Protein AF-A0A7K3UN36-F1 (afdb_monomer_lite)

pLDDT: mean 84.61, std 12.99, range [43.84, 97.06]

Radius of gyration: 21.01 Å; chains: 1; bounding box: 71×19×50 Å

Secondary structure (DSSP, 8-state):
----HHHHS-SSTT-SS--HHHHHHHHHHHHHHHHHHHHHHHHT--HHHHHHHHHHHHHHHHHHHGGG---HHHHHHHHHHHHHHHHHHHHHHHHHHHHHHHHHHHHHHHHHHTS--

Foldseek 3Di:
DDDDVVNVVAPDPPDPDHDPCRVVVVVVVCLVVCLVVLLVVLLPDDPVVLVVVLVVQLVVQLVVCVVVPDDPVVNVVSSVVSNVSSVVSNVVSVVVNVVVVVVVVVVVVVVVVPPPD

Organism: NCBI:txid396

Sequence (117 aa):
MLIMDRDCKRGGERFAIPTQGEVQGKLTVLEVVAITCLREVLASKNAFAVAALKKKVLRAMKEQCAPFGLSSEDETSVLEYACEFFEEASKEAARQAARKVAAKSAGTARSRASGHG

Structure (mmCIF, N/CA/C/O backbone):
data_AF-A0A7K3UN36-F1
#
_entry.id   AF-A0A7K3UN36-F1
#
loop_
_atom_site.group_PDB
_atom_site.id
_atom_site.type_symbol
_atom_site.label_atom_id
_atom_site.label_alt_id
_atom_site.label_comp_id
_atom_site.label_asym_id
_atom_site.label_entity_id
_atom_site.label_seq_id
_atom_site.pdbx_PDB_ins_code
_atom_site.Cartn_x
_atom_site.Cartn_y
_atom_site.Cartn_z
_atom_site.occupancy
_atom_site.B_iso_or_equiv
_atom_site.auth_seq_id
_atom_site.auth_comp_id
_atom_site.auth_asym_id
_atom_site.auth_atom_id
_atom_site.pdbx_PDB_model_num
ATOM 1 N N . MET A 1 1 ? 6.932 -10.045 -6.489 1.00 65.56 1 MET A N 1
ATOM 2 C CA . MET A 1 1 ? 6.152 -9.183 -7.404 1.00 65.56 1 MET A CA 1
ATOM 3 C C . MET A 1 1 ? 5.127 -10.029 -8.149 1.00 65.56 1 MET A C 1
ATOM 5 O O . MET A 1 1 ? 5.444 -11.169 -8.469 1.00 65.56 1 MET A O 1
ATOM 9 N N . LEU A 1 2 ? 3.917 -9.514 -8.383 1.00 76.25 2 LEU A N 1
ATOM 10 C CA . LEU A 1 2 ? 2.955 -10.156 -9.288 1.00 76.25 2 LEU A CA 1
ATOM 11 C C . LEU A 1 2 ? 3.346 -9.810 -10.728 1.00 76.25 2 LEU A C 1
ATOM 13 O O . LEU A 1 2 ? 3.720 -8.669 -10.985 1.00 76.25 2 LEU A O 1
ATOM 17 N N . ILE A 1 3 ? 3.277 -10.779 -11.637 1.00 75.06 3 ILE A N 1
ATOM 18 C CA . ILE A 1 3 ? 3.504 -10.561 -13.069 1.00 75.06 3 ILE A CA 1
ATOM 19 C C . ILE A 1 3 ? 2.146 -10.664 -13.748 1.00 75.06 3 ILE A C 1
ATOM 21 O O . ILE A 1 3 ? 1.469 -11.684 -13.621 1.00 75.06 3 ILE A O 1
ATOM 25 N N . MET A 1 4 ? 1.731 -9.601 -14.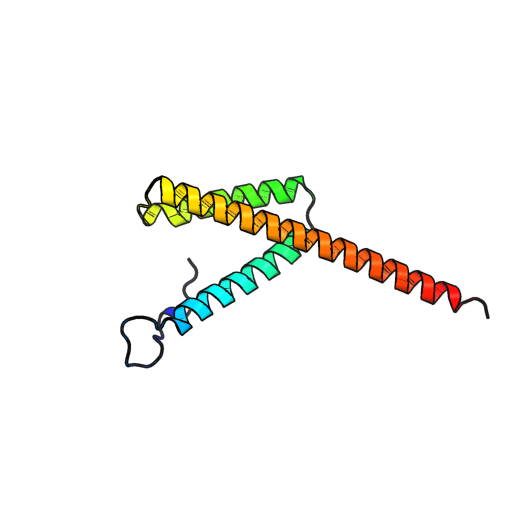427 1.00 75.56 4 MET A N 1
ATOM 26 C CA . MET A 1 4 ? 0.483 -9.567 -15.180 1.00 75.56 4 MET A CA 1
ATOM 27 C C . MET A 1 4 ? 0.775 -9.800 -16.662 1.00 75.56 4 MET A C 1
ATOM 29 O O . MET A 1 4 ? 1.779 -9.317 -17.177 1.00 75.56 4 MET A O 1
ATOM 33 N N . ASP A 1 5 ? -0.148 -10.415 -17.403 1.00 74.38 5 ASP A N 1
ATOM 34 C CA . ASP A 1 5 ? -0.017 -10.561 -18.866 1.00 74.38 5 ASP A CA 1
ATOM 35 C C . ASP A 1 5 ? 0.222 -9.219 -19.576 1.00 74.38 5 ASP A C 1
ATOM 37 O O . ASP A 1 5 ? 0.870 -9.144 -20.621 1.00 74.38 5 ASP A O 1
ATOM 41 N N . ARG A 1 6 ? -0.298 -8.129 -18.998 1.00 69.50 6 ARG A N 1
ATOM 42 C CA . ARG A 1 6 ? -0.098 -6.765 -19.494 1.00 69.50 6 ARG A CA 1
ATOM 43 C C . ARG A 1 6 ? 1.331 -6.253 -19.297 1.00 69.50 6 ARG A C 1
ATOM 45 O O . ARG A 1 6 ? 1.747 -5.365 -20.028 1.00 69.50 6 ARG A O 1
ATOM 52 N N . ASP A 1 7 ? 2.098 -6.805 -18.363 1.00 68.50 7 ASP A N 1
ATOM 53 C CA . ASP A 1 7 ? 3.518 -6.475 -18.213 1.00 68.50 7 ASP A CA 1
ATOM 54 C C . ASP A 1 7 ? 4.349 -7.023 -19.379 1.00 68.50 7 ASP A C 1
ATOM 56 O O . ASP A 1 7 ? 5.359 -6.426 -19.749 1.00 68.50 7 ASP A O 1
ATOM 60 N N . CYS A 1 8 ? 3.877 -8.101 -20.011 1.00 66.44 8 CYS A N 1
ATOM 61 C CA . CYS A 1 8 ? 4.485 -8.698 -21.200 1.00 66.44 8 CYS A CA 1
ATOM 62 C C . CYS A 1 8 ? 3.964 -8.091 -22.517 1.00 66.44 8 CYS A C 1
ATOM 64 O O . CYS A 1 8 ? 4.610 -8.227 -23.554 1.00 66.44 8 CYS A O 1
ATOM 66 N N . LYS A 1 9 ? 2.817 -7.398 -22.492 1.00 65.56 9 LYS A N 1
ATOM 67 C CA . LYS A 1 9 ? 2.223 -6.709 -23.650 1.00 65.56 9 LYS A CA 1
ATOM 68 C C . LYS A 1 9 ? 2.568 -5.218 -23.59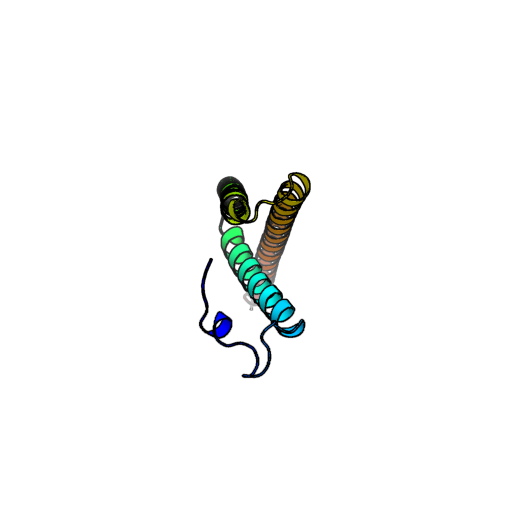3 1.00 65.56 9 LYS A C 1
ATOM 70 O O . LYS A 1 9 ? 1.822 -4.431 -23.015 1.00 65.56 9 LYS A O 1
ATOM 75 N N . ARG A 1 10 ? 3.711 -4.831 -24.174 1.00 61.91 10 ARG A N 1
ATOM 76 C CA . ARG A 1 10 ? 4.095 -3.413 -24.338 1.00 61.91 10 ARG A CA 1
ATOM 77 C C . ARG A 1 10 ? 3.011 -2.668 -25.129 1.00 61.91 10 ARG A C 1
ATOM 79 O O . ARG A 1 10 ? 2.425 -3.246 -26.045 1.00 61.91 10 ARG A O 1
ATOM 86 N N . GLY A 1 11 ? 2.704 -1.428 -24.744 1.00 58.62 11 GLY A N 1
ATOM 87 C CA . GLY A 1 11 ? 1.680 -0.596 -25.374 1.00 58.62 11 GLY A CA 1
ATOM 88 C C . GLY A 1 11 ? 1.951 -0.373 -26.855 1.00 58.62 11 GLY A C 1
ATOM 89 O O . GLY A 1 11 ? 2.699 0.522 -27.237 1.00 58.62 11 GLY A O 1
ATOM 90 N N . GLY A 1 12 ? 1.321 -1.206 -27.683 1.00 58.94 12 GLY A N 1
ATOM 91 C CA . GLY A 1 12 ? 1.563 -1.270 -29.118 1.00 58.94 12 GLY A CA 1
ATOM 92 C C . GLY A 1 12 ? 2.910 -1.918 -29.444 1.00 58.94 12 GLY A C 1
ATOM 93 O O . GLY A 1 12 ? 3.907 -1.722 -28.757 1.00 58.94 12 GLY A O 1
ATOM 94 N N . GLU A 1 13 ? 2.966 -2.653 -30.551 1.00 53.81 13 GLU A N 1
ATOM 95 C CA . GLU A 1 13 ? 4.151 -3.359 -31.075 1.00 53.81 13 GLU A CA 1
ATOM 96 C C . GLU A 1 13 ? 5.366 -2.446 -31.386 1.00 53.81 13 GLU A C 1
ATOM 98 O O . GLU A 1 13 ? 6.329 -2.883 -32.007 1.00 53.81 13 GLU A O 1
ATOM 103 N N . ARG A 1 14 ? 5.337 -1.163 -30.993 1.00 57.44 14 ARG A N 1
ATOM 104 C CA . ARG A 1 14 ? 6.254 -0.112 -31.453 1.00 57.44 14 ARG A CA 1
ATOM 105 C C . ARG A 1 14 ? 7.190 0.468 -30.392 1.00 57.44 14 ARG A C 1
ATOM 107 O O . ARG A 1 14 ? 8.147 1.129 -30.782 1.00 57.44 14 ARG A O 1
ATOM 114 N N . PHE A 1 15 ? 6.971 0.246 -29.092 1.00 58.88 15 PHE A N 1
ATOM 115 C CA . PHE A 1 15 ? 7.794 0.893 -28.059 1.00 58.88 15 PHE A CA 1
ATOM 116 C C . PHE A 1 15 ? 8.511 -0.100 -27.161 1.00 58.88 15 PHE A C 1
ATOM 118 O O . PHE A 1 15 ? 7.898 -0.942 -26.511 1.00 58.88 15 PHE A O 1
ATOM 125 N N . ALA A 1 16 ? 9.838 0.039 -27.090 1.00 66.81 16 ALA A N 1
ATOM 126 C CA . ALA A 1 16 ? 10.665 -0.737 -26.180 1.00 66.81 16 ALA A CA 1
ATOM 127 C C . ALA A 1 16 ? 10.688 -0.182 -24.737 1.00 66.81 16 ALA A C 1
ATOM 129 O O . ALA A 1 16 ? 11.208 -0.822 -23.824 1.00 66.81 16 ALA A O 1
ATOM 130 N N . ILE A 1 17 ? 10.138 1.012 -24.532 1.00 72.88 17 ILE A N 1
ATOM 131 C CA . ILE A 1 17 ? 10.078 1.715 -23.251 1.00 72.88 17 ILE A CA 1
ATOM 132 C C . ILE A 1 17 ? 8.603 2.042 -23.000 1.00 72.88 17 ILE A C 1
ATOM 134 O O . ILE A 1 17 ? 7.953 2.533 -23.926 1.00 72.88 17 ILE A O 1
ATOM 138 N N . PRO A 1 18 ? 8.052 1.760 -21.805 1.00 78.25 18 PRO A N 1
ATOM 139 C CA . PRO A 1 18 ? 6.680 2.139 -21.493 1.00 78.25 18 PRO A CA 1
ATOM 140 C C . PRO A 1 18 ? 6.510 3.657 -21.595 1.00 78.25 18 PRO A C 1
ATOM 142 O O . PRO A 1 18 ? 7.374 4.432 -21.186 1.00 78.25 18 PRO A O 1
ATOM 145 N N . THR A 1 19 ? 5.372 4.084 -22.124 1.00 83.94 19 THR A N 1
ATOM 146 C CA . THR A 1 19 ? 4.977 5.492 -22.141 1.00 83.94 19 THR A CA 1
ATOM 147 C C . THR A 1 19 ? 4.712 5.996 -20.718 1.00 83.94 19 THR A C 1
ATOM 149 O O . THR A 1 19 ? 4.366 5.227 -19.817 1.00 83.94 19 THR A O 1
ATOM 152 N N . GLN A 1 20 ? 4.802 7.312 -20.507 1.00 87.12 20 GLN A N 1
ATOM 153 C CA . GLN A 1 20 ? 4.470 7.923 -19.214 1.00 87.12 20 GLN A CA 1
ATOM 154 C C . GLN A 1 20 ? 3.044 7.574 -18.756 1.00 87.12 20 GLN A C 1
ATOM 156 O O . GLN A 1 20 ? 2.837 7.274 -17.5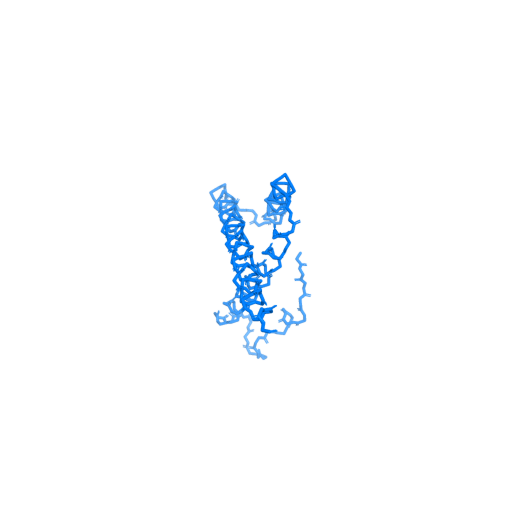82 1.00 87.12 20 GLN A O 1
ATOM 161 N N . GLY A 1 21 ? 2.075 7.560 -19.678 1.00 86.88 21 GLY A N 1
ATOM 162 C CA . GLY A 1 21 ? 0.689 7.200 -19.372 1.00 86.88 21 GLY A CA 1
ATOM 163 C C . GLY A 1 21 ? 0.534 5.748 -18.909 1.00 86.88 21 GLY A C 1
ATOM 164 O O . GLY A 1 21 ? -0.260 5.473 -18.013 1.00 86.88 21 GLY A O 1
ATOM 165 N N . GLU A 1 22 ? 1.324 4.817 -19.451 1.00 84.12 22 GLU A N 1
ATOM 166 C CA . GLU A 1 22 ? 1.343 3.430 -18.972 1.00 84.12 22 GLU A CA 1
ATOM 167 C C . GLU A 1 22 ? 1.929 3.316 -17.566 1.00 84.12 22 GLU A C 1
ATOM 169 O O . GLU A 1 22 ? 1.377 2.594 -16.737 1.00 84.12 22 GLU A O 1
ATOM 174 N N . VAL A 1 23 ? 3.016 4.038 -17.278 1.00 86.69 23 VAL A N 1
ATOM 175 C CA . VAL A 1 23 ? 3.618 4.063 -15.937 1.00 86.69 23 VAL A CA 1
ATOM 176 C C . VAL A 1 23 ? 2.636 4.655 -14.925 1.00 86.69 23 VAL A C 1
ATOM 178 O O . VAL A 1 23 ? 2.349 4.018 -13.912 1.00 86.69 23 VAL A O 1
ATOM 181 N N . GLN A 1 24 ? 2.058 5.823 -15.222 1.00 90.19 24 GLN A N 1
ATOM 182 C CA . GLN A 1 24 ? 1.070 6.472 -14.358 1.00 90.19 24 GLN A CA 1
ATOM 183 C C . GLN A 1 24 ? -0.162 5.590 -14.149 1.00 90.19 24 GLN A C 1
ATOM 185 O O . GLN A 1 24 ? -0.560 5.359 -13.012 1.00 90.19 24 GLN A O 1
ATOM 190 N N . GLY A 1 25 ? -0.719 5.021 -15.221 1.00 88.62 25 GLY A N 1
ATOM 191 C CA . GLY A 1 25 ? -1.874 4.131 -15.130 1.00 88.62 25 GLY A CA 1
ATOM 192 C C . GLY A 1 25 ? -1.610 2.904 -14.254 1.00 88.62 25 GLY A C 1
ATOM 193 O O . GLY A 1 25 ? -2.471 2.526 -13.461 1.00 88.62 25 GLY A O 1
ATOM 194 N N . LYS A 1 26 ? -0.413 2.303 -14.338 1.00 87.69 26 LYS A N 1
ATOM 195 C CA . LYS A 1 26 ? -0.019 1.192 -13.455 1.00 87.69 26 LYS A CA 1
ATOM 196 C C . LYS A 1 26 ? 0.064 1.628 -11.993 1.00 87.69 26 LYS A C 1
ATOM 198 O O . LYS A 1 26 ? -0.497 0.942 -11.140 1.00 87.69 26 LYS A O 1
ATOM 203 N N . LEU A 1 27 ? 0.714 2.757 -11.707 1.00 90.31 27 LEU A N 1
ATOM 204 C CA . LEU A 1 27 ? 0.809 3.294 -10.346 1.00 90.31 27 LEU A CA 1
ATOM 205 C C . LEU A 1 27 ? -0.580 3.572 -9.757 1.00 90.31 27 LEU A C 1
ATOM 207 O O . LEU A 1 27 ? -0.865 3.123 -8.651 1.00 90.31 27 LEU A O 1
ATOM 211 N N . THR A 1 28 ? -1.478 4.197 -10.524 1.00 93.44 28 THR A N 1
ATOM 212 C CA . THR A 1 28 ? -2.856 4.470 -10.092 1.00 93.44 28 THR A CA 1
ATOM 213 C C . THR A 1 28 ? -3.645 3.191 -9.809 1.00 93.44 28 THR A C 1
ATOM 215 O O . THR A 1 28 ? -4.366 3.123 -8.817 1.00 93.44 28 THR A O 1
ATOM 218 N N . VAL A 1 29 ? -3.515 2.152 -10.643 1.00 92.06 29 VAL A N 1
ATOM 219 C CA . VAL A 1 29 ? -4.184 0.862 -10.391 1.00 92.06 29 VAL A CA 1
ATOM 220 C C . VAL A 1 29 ? -3.692 0.243 -9.084 1.00 92.06 29 VAL A C 1
ATOM 222 O O . VAL A 1 29 ? -4.511 -0.183 -8.268 1.00 92.06 29 VAL A O 1
ATOM 225 N N . LEU A 1 30 ? -2.374 0.209 -8.869 1.00 91.88 30 LEU A N 1
ATOM 226 C CA . LEU A 1 30 ? -1.787 -0.334 -7.643 1.00 91.88 30 LEU A CA 1
ATOM 227 C C . LEU A 1 30 ? -2.237 0.455 -6.412 1.00 91.88 30 LEU A C 1
ATOM 229 O O . LEU A 1 30 ? -2.627 -0.153 -5.418 1.00 91.88 30 LEU A O 1
ATOM 233 N N . GLU A 1 31 ? -2.246 1.784 -6.495 1.00 92.31 31 GLU A N 1
ATOM 234 C CA . GLU A 1 31 ? -2.706 2.666 -5.425 1.00 92.31 31 GLU A CA 1
ATOM 235 C C . GLU A 1 31 ? -4.179 2.411 -5.076 1.00 92.31 31 GLU A C 1
ATOM 237 O O . GLU A 1 31 ? -4.504 2.151 -3.917 1.00 92.31 31 GLU A O 1
ATOM 242 N N . VAL A 1 32 ? -5.075 2.405 -6.068 1.00 93.88 32 VAL A N 1
ATOM 243 C CA . VAL A 1 32 ? -6.514 2.189 -5.850 1.00 93.88 32 VAL A CA 1
ATOM 244 C C . VAL A 1 32 ? -6.785 0.821 -5.229 1.00 93.88 32 VAL A C 1
ATOM 246 O O . VAL A 1 32 ? -7.585 0.722 -4.293 1.00 93.88 32 VAL A O 1
ATOM 249 N N . VAL A 1 33 ? -6.116 -0.230 -5.712 1.00 94.25 33 VAL A N 1
ATOM 250 C CA . VAL A 1 33 ? -6.252 -1.584 -5.158 1.00 94.25 33 VAL A CA 1
ATOM 251 C C . VAL A 1 33 ? -5.723 -1.624 -3.725 1.00 94.25 33 VAL A C 1
ATOM 253 O O . VAL A 1 33 ? -6.429 -2.084 -2.827 1.00 94.25 33 VAL A O 1
ATOM 256 N N . ALA A 1 34 ? -4.520 -1.094 -3.485 1.00 92.56 34 ALA A N 1
ATOM 257 C CA . ALA A 1 34 ? -3.898 -1.085 -2.167 1.00 92.56 34 ALA A CA 1
ATOM 258 C C . ALA A 1 34 ? -4.746 -0.324 -1.140 1.00 92.56 34 ALA A C 1
ATOM 260 O O . ALA A 1 34 ? -5.048 -0.873 -0.081 1.00 92.56 34 ALA A O 1
ATOM 261 N N . ILE A 1 35 ? -5.186 0.898 -1.460 1.00 92.50 35 ILE A N 1
ATOM 262 C CA . ILE A 1 35 ? -5.997 1.735 -0.565 1.00 92.50 35 ILE A CA 1
ATOM 263 C C . ILE A 1 35 ? -7.335 1.061 -0.268 1.00 92.50 35 ILE A C 1
ATOM 265 O O . ILE A 1 35 ? -7.721 0.962 0.897 1.00 92.50 35 ILE A O 1
ATOM 269 N N . THR A 1 36 ? -8.039 0.577 -1.296 1.00 93.88 36 THR A N 1
ATOM 270 C CA . THR A 1 36 ? -9.343 -0.084 -1.128 1.00 93.88 36 THR A CA 1
ATOM 271 C C . THR A 1 36 ? -9.229 -1.305 -0.220 1.00 93.88 36 THR A C 1
ATOM 273 O O . THR A 1 36 ? -9.931 -1.397 0.787 1.00 93.88 36 THR A O 1
ATOM 276 N N . CYS A 1 37 ? -8.302 -2.217 -0.525 1.00 93.81 37 CYS A N 1
ATOM 277 C CA . CYS A 1 37 ? -8.111 -3.433 0.259 1.00 93.81 37 CYS A CA 1
ATOM 278 C C . CYS A 1 37 ? -7.650 -3.126 1.687 1.00 93.81 37 CYS A C 1
ATOM 280 O O . CYS A 1 37 ? -8.173 -3.701 2.642 1.00 93.81 37 CYS A O 1
ATOM 282 N N . LEU A 1 38 ? -6.691 -2.211 1.851 1.00 93.88 38 LEU A N 1
ATOM 283 C CA . LEU A 1 38 ? -6.160 -1.866 3.163 1.00 93.88 38 LEU A CA 1
ATOM 284 C C . LEU A 1 38 ? -7.241 -1.223 4.040 1.00 93.88 38 LEU A C 1
ATOM 286 O O . LEU A 1 38 ? -7.380 -1.606 5.198 1.00 93.88 38 LEU A O 1
ATOM 290 N N . ARG A 1 39 ? -8.069 -0.326 3.494 1.00 91.88 39 ARG A N 1
ATOM 291 C CA . ARG A 1 39 ? -9.183 0.298 4.228 1.00 91.88 39 ARG A CA 1
ATOM 292 C C . ARG A 1 39 ? -10.189 -0.725 4.745 1.00 91.88 39 ARG A C 1
ATOM 294 O O . ARG A 1 39 ? -10.549 -0.663 5.919 1.00 91.88 39 ARG A O 1
ATOM 301 N N . GLU A 1 40 ? -10.616 -1.660 3.899 1.00 90.06 40 GLU A N 1
ATOM 302 C CA . GLU A 1 40 ? -11.561 -2.715 4.291 1.00 90.06 40 GLU A CA 1
ATOM 303 C C . GLU A 1 40 ? -10.973 -3.612 5.390 1.00 90.06 40 GLU A C 1
ATOM 305 O O . GLU A 1 40 ? -11.619 -3.878 6.404 1.00 90.06 40 GLU A O 1
ATOM 310 N N . VAL A 1 41 ? -9.704 -4.005 5.247 1.00 92.31 41 VAL A N 1
ATOM 311 C CA . VAL A 1 41 ? -8.996 -4.828 6.239 1.00 92.31 41 VAL A CA 1
ATOM 312 C C . VAL A 1 41 ? -8.802 -4.095 7.570 1.00 92.31 41 VAL A C 1
ATOM 314 O O . VAL A 1 41 ? -8.871 -4.717 8.632 1.00 92.31 41 VAL A O 1
ATOM 317 N N . LEU A 1 42 ? -8.523 -2.791 7.541 1.00 92.56 42 LEU A N 1
ATOM 318 C CA . LEU A 1 42 ? -8.299 -1.987 8.743 1.00 92.56 42 LEU A CA 1
ATOM 319 C C . LEU A 1 42 ? -9.598 -1.689 9.490 1.00 92.56 42 LEU A C 1
ATOM 321 O O . LEU A 1 42 ? -9.598 -1.693 10.720 1.00 92.56 42 LEU A O 1
ATOM 325 N N . ALA A 1 43 ? -10.708 -1.498 8.775 1.00 87.38 43 ALA A N 1
ATOM 326 C CA . ALA A 1 43 ? -12.010 -1.217 9.376 1.00 87.38 43 ALA A CA 1
ATOM 327 C C . ALA A 1 43 ? -12.502 -2.333 10.318 1.00 87.38 43 ALA A C 1
ATOM 329 O O . ALA A 1 43 ? -13.299 -2.066 11.216 1.00 87.38 43 ALA A O 1
ATOM 330 N N . SER A 1 44 ? -12.028 -3.571 10.139 1.00 84.62 44 SER A N 1
ATOM 331 C CA . SER A 1 44 ? -12.431 -4.729 10.944 1.00 84.62 44 SER A CA 1
ATOM 332 C C . SER A 1 44 ? -11.418 -5.137 12.024 1.00 84.62 44 SER A C 1
ATOM 334 O O . SER A 1 44 ? -11.621 -6.153 12.692 1.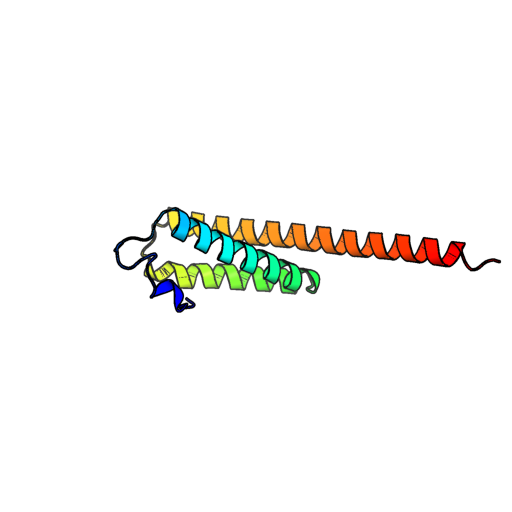00 84.62 44 SER A O 1
ATOM 336 N N . LYS A 1 45 ? -10.295 -4.423 12.178 1.00 88.25 45 LYS A N 1
ATOM 337 C CA . LYS A 1 45 ? -9.190 -4.807 13.076 1.00 88.25 45 LYS A CA 1
ATOM 338 C C . LYS A 1 45 ? -9.108 -3.915 14.312 1.00 88.25 45 LYS A C 1
ATOM 340 O O . LYS A 1 45 ? -9.373 -2.721 14.261 1.00 88.25 45 LYS A O 1
ATOM 345 N N . ASN A 1 46 ? -8.662 -4.496 15.427 1.00 91.50 46 ASN A N 1
ATOM 346 C CA . ASN A 1 46 ? -8.287 -3.735 16.620 1.00 91.50 46 ASN A CA 1
ATOM 347 C C . ASN A 1 46 ? -6.883 -3.112 16.477 1.00 91.50 46 ASN A C 1
ATOM 349 O O . ASN A 1 46 ? -6.097 -3.512 15.616 1.00 91.50 46 ASN A O 1
ATOM 353 N N . ALA A 1 47 ? -6.547 -2.163 17.356 1.00 90.31 47 ALA A N 1
ATOM 354 C CA . ALA A 1 47 ? -5.293 -1.407 17.294 1.00 90.31 47 ALA A CA 1
ATOM 355 C C . ALA A 1 47 ? -4.032 -2.293 17.291 1.00 90.31 47 ALA A C 1
ATOM 357 O O . ALA A 1 47 ? -3.090 -2.027 16.544 1.00 90.31 47 ALA A O 1
ATOM 358 N N . PHE A 1 48 ? -4.023 -3.384 18.066 1.00 93.50 48 PHE A N 1
ATOM 359 C CA . PHE A 1 48 ? -2.899 -4.324 18.093 1.00 93.50 48 PHE A CA 1
ATOM 360 C C . PHE A 1 48 ? -2.707 -5.020 16.738 1.00 93.50 48 PHE A C 1
ATOM 362 O O . PHE A 1 48 ? -1.594 -5.083 16.213 1.00 93.50 48 PHE A O 1
ATOM 369 N N . ALA A 1 49 ? -3.796 -5.497 16.131 1.00 94.00 49 ALA A N 1
ATOM 370 C CA . ALA A 1 49 ? -3.762 -6.133 14.819 1.00 94.00 49 ALA A CA 1
ATOM 371 C C . ALA A 1 49 ? -3.364 -5.150 13.703 1.00 94.00 49 ALA A C 1
ATOM 373 O O . ALA A 1 49 ? -2.658 -5.545 12.774 1.00 94.00 49 ALA A O 1
ATOM 374 N N . VAL A 1 50 ? -3.774 -3.881 13.805 1.00 94.62 50 VAL A N 1
ATOM 375 C CA . VAL A 1 50 ? -3.348 -2.802 12.898 1.00 94.62 50 VAL A CA 1
ATOM 376 C C . VAL A 1 50 ? -1.840 -2.559 13.012 1.00 94.62 50 VAL A C 1
ATOM 378 O O . VAL A 1 50 ? -1.140 -2.584 12.001 1.00 94.62 50 VAL A O 1
ATOM 381 N N . ALA A 1 51 ? -1.309 -2.417 14.231 1.00 94.62 51 ALA A N 1
ATOM 382 C CA . ALA A 1 51 ? 0.124 -2.222 14.458 1.00 94.62 51 ALA A CA 1
ATOM 383 C C . ALA A 1 51 ? 0.964 -3.413 13.962 1.00 94.62 51 ALA A C 1
ATOM 385 O O . ALA A 1 51 ? 2.017 -3.232 13.346 1.00 94.62 51 ALA A O 1
ATOM 386 N N . ALA A 1 52 ? 0.486 -4.642 14.183 1.00 96.44 52 ALA A N 1
ATOM 387 C CA . ALA A 1 52 ? 1.134 -5.847 13.674 1.00 96.44 52 ALA A CA 1
ATOM 388 C C . ALA A 1 52 ? 1.140 -5.895 12.136 1.00 96.44 52 ALA A C 1
ATOM 390 O O . ALA A 1 52 ? 2.141 -6.297 11.541 1.00 96.44 52 ALA A O 1
ATOM 391 N N . LEU A 1 53 ? 0.051 -5.470 11.487 1.00 96.31 53 LEU A N 1
ATOM 392 C CA . LEU A 1 53 ? -0.023 -5.382 10.029 1.00 96.31 53 LEU A CA 1
ATOM 393 C C . LEU A 1 53 ? 0.944 -4.323 9.481 1.00 96.31 53 LEU A C 1
ATOM 395 O O . LEU A 1 53 ? 1.690 -4.636 8.557 1.00 96.31 53 LEU A O 1
ATOM 399 N N . LYS A 1 54 ? 1.012 -3.134 10.096 1.00 96.69 54 LYS A N 1
ATOM 400 C CA . LYS A 1 54 ? 1.974 -2.080 9.724 1.00 96.69 54 LYS A CA 1
ATOM 401 C C . LYS A 1 54 ? 3.409 -2.607 9.740 1.00 96.69 54 LYS A C 1
ATOM 403 O O . LYS A 1 54 ? 4.126 -2.484 8.753 1.00 96.69 54 LYS A O 1
ATOM 408 N N . LYS A 1 55 ? 3.812 -3.284 10.824 1.00 97.06 55 LYS A N 1
ATOM 409 C CA . LYS A 1 55 ? 5.149 -3.899 10.933 1.00 97.06 55 LYS A CA 1
ATOM 410 C C . LYS A 1 55 ? 5.421 -4.916 9.822 1.00 97.06 55 LYS A C 1
ATOM 412 O O . LYS A 1 55 ? 6.525 -4.948 9.288 1.00 97.06 55 LYS A O 1
ATOM 417 N N . LYS A 1 56 ? 4.428 -5.741 9.466 1.00 96.94 56 LYS A N 1
ATOM 418 C CA . LYS A 1 56 ? 4.556 -6.711 8.365 1.00 96.94 56 LYS A CA 1
ATOM 419 C C . LYS A 1 56 ? 4.741 -6.020 7.015 1.00 96.94 56 LYS A C 1
ATOM 421 O O . LYS A 1 56 ? 5.594 -6.460 6.255 1.00 96.94 56 LYS A O 1
ATOM 426 N N . VAL A 1 57 ? 3.987 -4.952 6.744 1.00 95.06 57 VAL A N 1
ATOM 427 C CA . VAL A 1 57 ? 4.117 -4.158 5.510 1.00 95.06 57 VAL A CA 1
ATOM 428 C C . VAL A 1 57 ? 5.509 -3.540 5.412 1.00 95.06 57 VAL A C 1
ATOM 430 O O . VAL A 1 57 ? 6.184 -3.752 4.413 1.00 95.06 57 VAL A O 1
ATOM 433 N N . LEU A 1 58 ? 5.982 -2.861 6.461 1.00 95.62 58 LEU A N 1
ATOM 434 C CA . LEU A 1 58 ? 7.309 -2.229 6.456 1.00 95.62 58 LEU A CA 1
ATOM 435 C C . LEU A 1 58 ? 8.441 -3.249 6.280 1.00 95.62 58 LEU A C 1
ATOM 437 O O . LEU A 1 58 ? 9.388 -3.008 5.535 1.00 95.62 58 LEU A O 1
ATOM 441 N N . ARG A 1 59 ? 8.329 -4.420 6.920 1.00 96.00 59 ARG A N 1
ATOM 442 C CA . ARG A 1 59 ? 9.297 -5.504 6.723 1.00 96.00 59 ARG A CA 1
ATOM 443 C C . ARG A 1 59 ? 9.288 -6.013 5.281 1.00 96.00 59 ARG A C 1
ATOM 445 O O . ARG A 1 59 ? 10.354 -6.143 4.691 1.00 96.00 59 ARG A O 1
ATOM 452 N N . ALA A 1 60 ? 8.106 -6.251 4.713 1.00 94.38 60 ALA A N 1
ATOM 453 C CA . ALA A 1 60 ? 7.980 -6.688 3.327 1.00 94.38 60 ALA A CA 1
ATOM 454 C C . ALA A 1 60 ? 8.537 -5.643 2.348 1.00 94.38 60 ALA A C 1
ATOM 456 O O . ALA A 1 60 ? 9.209 -6.017 1.396 1.00 94.38 60 ALA A O 1
ATOM 457 N N . MET A 1 61 ? 8.324 -4.346 2.601 1.00 93.38 61 MET A N 1
ATOM 458 C CA . MET A 1 61 ? 8.925 -3.270 1.805 1.00 93.38 61 MET A CA 1
ATOM 459 C C . MET A 1 61 ? 10.450 -3.348 1.826 1.00 93.38 61 MET A C 1
ATOM 461 O O . MET A 1 61 ? 11.068 -3.381 0.768 1.00 93.38 61 MET A O 1
ATOM 465 N N . LYS A 1 62 ? 11.057 -3.479 3.011 1.00 92.00 62 LYS A N 1
ATOM 466 C CA . LYS A 1 62 ? 12.512 -3.632 3.133 1.00 92.00 62 LYS A CA 1
ATOM 467 C C . LYS A 1 62 ? 13.034 -4.851 2.362 1.00 92.00 62 LYS A C 1
ATOM 469 O O . LYS A 1 62 ? 14.014 -4.746 1.634 1.00 92.00 62 LYS A O 1
ATOM 474 N N . GLU A 1 63 ? 12.363 -5.994 2.490 1.00 93.38 63 GLU A N 1
ATOM 475 C CA . GLU A 1 63 ? 12.725 -7.231 1.783 1.00 93.38 63 GLU A CA 1
ATOM 476 C C . GLU A 1 63 ? 12.598 -7.089 0.256 1.00 93.38 63 GLU A C 1
ATOM 478 O O . GLU A 1 63 ? 13.463 -7.564 -0.476 1.00 93.38 63 GLU A O 1
ATOM 483 N N . GLN A 1 64 ? 11.546 -6.425 -0.236 1.00 90.81 64 GLN A N 1
ATOM 484 C CA . GLN A 1 64 ? 11.339 -6.207 -1.672 1.00 90.81 64 GLN A CA 1
ATOM 485 C C . GLN A 1 64 ? 12.287 -5.156 -2.258 1.00 90.81 64 GLN A C 1
ATOM 487 O O . GLN A 1 64 ? 12.588 -5.231 -3.445 1.00 90.81 64 GLN A O 1
ATOM 492 N N . CYS A 1 65 ? 12.753 -4.198 -1.456 1.00 91.44 65 CYS A N 1
ATOM 493 C CA . CYS A 1 65 ? 13.665 -3.151 -1.909 1.00 91.44 65 CYS A CA 1
ATOM 494 C C . CYS A 1 65 ? 15.141 -3.562 -1.889 1.00 91.44 65 CYS A C 1
ATOM 496 O O . CYS A 1 65 ? 15.929 -2.997 -2.643 1.00 91.44 65 CYS A O 1
ATOM 498 N N . ALA A 1 66 ? 1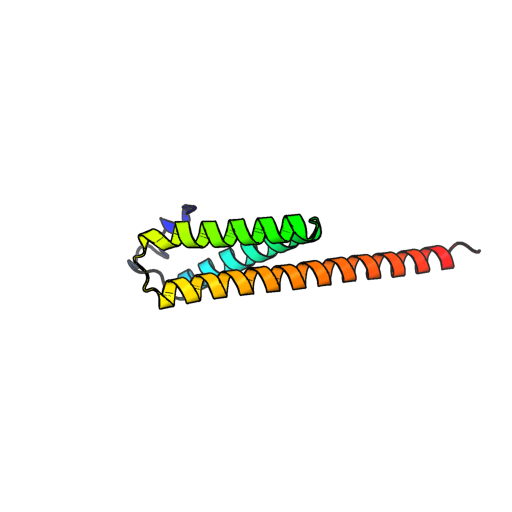5.514 -4.566 -1.090 1.00 90.94 66 ALA A N 1
ATOM 499 C CA . ALA A 1 66 ? 16.898 -5.029 -0.965 1.00 90.94 66 ALA A CA 1
ATOM 500 C C . ALA A 1 66 ? 17.611 -5.326 -2.308 1.00 90.94 66 ALA A C 1
ATOM 502 O O . ALA A 1 66 ? 18.777 -4.954 -2.446 1.00 90.94 66 ALA A O 1
ATOM 503 N N . PRO A 1 67 ? 16.966 -5.929 -3.331 1.00 93.25 67 PRO A N 1
ATOM 504 C CA . PRO A 1 67 ? 17.621 -6.201 -4.613 1.00 93.25 67 PRO A CA 1
ATOM 505 C C . PRO A 1 67 ? 17.948 -4.954 -5.443 1.00 93.25 67 PRO A C 1
ATOM 507 O O . PRO A 1 67 ? 18.713 -5.058 -6.398 1.00 93.25 67 PRO A O 1
ATOM 510 N N . PHE A 1 68 ? 17.364 -3.793 -5.130 1.00 91.19 68 PHE A N 1
ATOM 511 C CA . PHE A 1 68 ? 17.566 -2.571 -5.913 1.00 91.19 68 PHE A CA 1
ATOM 512 C C . PHE A 1 68 ? 18.867 -1.838 -5.570 1.00 91.19 68 PHE A C 1
ATOM 514 O O . PHE A 1 68 ? 19.218 -0.903 -6.282 1.00 91.19 68 PHE A O 1
ATOM 521 N N . GLY A 1 69 ? 19.582 -2.249 -4.512 1.00 91.00 69 GLY A N 1
ATOM 522 C CA . GLY A 1 69 ? 20.837 -1.606 -4.108 1.00 91.00 69 GLY A CA 1
ATOM 523 C C . GLY A 1 69 ? 20.661 -0.118 -3.798 1.00 91.00 69 GLY A C 1
ATOM 524 O O . GLY A 1 69 ? 21.496 0.691 -4.197 1.00 91.00 69 GLY A O 1
ATOM 525 N N . LEU A 1 70 ? 19.541 0.231 -3.158 1.00 92.75 70 LEU A N 1
ATOM 526 C CA . LEU A 1 70 ? 19.187 1.608 -2.823 1.00 92.75 70 LEU A CA 1
ATOM 527 C C . LEU A 1 70 ? 20.247 2.248 -1.918 1.00 92.75 70 LEU A C 1
ATOM 529 O O . LEU A 1 70 ? 20.903 1.572 -1.123 1.00 92.75 70 LEU A O 1
ATOM 533 N N . SER A 1 71 ? 20.388 3.570 -2.018 1.00 95.12 71 SER A N 1
ATOM 534 C CA . SER A 1 71 ? 21.163 4.322 -1.034 1.00 95.12 71 SER A CA 1
ATOM 535 C C . SER A 1 71 ? 20.472 4.267 0.336 1.00 95.12 71 SER A C 1
ATOM 537 O O . SER A 1 71 ? 19.268 4.032 0.430 1.00 95.12 71 SER A O 1
ATOM 539 N N . SER A 1 72 ? 21.207 4.530 1.419 1.00 92.44 72 SER A N 1
ATOM 540 C CA . SER A 1 72 ? 20.607 4.595 2.762 1.00 92.44 72 SER A CA 1
ATOM 541 C C . SER A 1 72 ? 19.518 5.669 2.878 1.00 92.44 72 SER A C 1
ATOM 543 O O . SER A 1 72 ? 18.573 5.519 3.654 1.00 92.44 72 SER A O 1
ATOM 545 N N . GLU A 1 73 ? 19.651 6.754 2.112 1.00 95.88 73 GLU A N 1
ATOM 546 C CA . GLU A 1 73 ? 18.654 7.821 2.026 1.00 95.88 73 GLU A CA 1
ATOM 547 C C . GLU A 1 73 ? 17.384 7.328 1.321 1.00 95.88 73 GLU A C 1
ATOM 549 O O . GLU A 1 73 ? 16.292 7.453 1.873 1.00 95.88 73 GLU A O 1
ATOM 554 N N . ASP A 1 74 ? 17.526 6.665 0.170 1.00 94.62 74 ASP A N 1
ATOM 555 C CA . ASP A 1 74 ? 16.394 6.105 -0.575 1.00 94.62 74 ASP A CA 1
ATOM 556 C C . ASP A 1 74 ? 15.677 5.000 0.214 1.00 94.62 74 ASP A C 1
ATOM 558 O O . ASP A 1 74 ? 14.448 4.946 0.231 1.00 94.62 74 ASP A O 1
ATOM 562 N N . GLU A 1 75 ? 16.417 4.132 0.916 1.00 93.31 75 GLU A N 1
ATOM 563 C CA . GLU A 1 75 ? 15.822 3.127 1.806 1.00 93.31 75 GLU A CA 1
ATOM 564 C C . GLU A 1 75 ? 14.968 3.778 2.898 1.00 93.31 75 GLU A C 1
ATOM 566 O O . GLU A 1 75 ? 13.862 3.314 3.188 1.00 93.31 75 GLU A O 1
ATOM 571 N N . THR A 1 76 ? 15.471 4.861 3.495 1.00 94.38 76 THR A N 1
ATOM 572 C CA . THR A 1 76 ? 14.752 5.609 4.531 1.00 94.38 76 THR A CA 1
ATOM 573 C C . THR A 1 76 ? 13.495 6.245 3.949 1.00 94.38 76 THR A C 1
ATOM 575 O O . THR A 1 76 ? 12.405 6.023 4.476 1.00 94.38 76 THR A O 1
ATOM 578 N N . SER A 1 77 ? 13.625 6.927 2.809 1.00 96.00 77 SER A N 1
ATOM 579 C CA . SER A 1 77 ? 12.512 7.579 2.117 1.00 96.00 77 SER A CA 1
ATOM 580 C C . SER A 1 77 ? 11.397 6.592 1.756 1.00 96.00 77 SER A C 1
ATOM 582 O O . SER A 1 77 ? 10.219 6.856 2.002 1.00 96.00 77 SER A O 1
ATOM 584 N N . VAL A 1 78 ? 11.742 5.399 1.257 1.00 94.19 78 VAL A N 1
ATOM 585 C CA . VAL A 1 78 ? 10.758 4.351 0.942 1.00 94.19 78 VAL A CA 1
ATOM 586 C C . VAL A 1 78 ? 10.009 3.877 2.192 1.00 94.19 78 VAL A C 1
ATOM 588 O O . VAL A 1 78 ? 8.796 3.645 2.139 1.00 94.19 78 VAL A O 1
ATOM 591 N N . LEU A 1 79 ? 10.703 3.712 3.321 1.00 95.25 79 LEU A N 1
ATOM 592 C CA . LEU A 1 79 ? 10.083 3.265 4.570 1.00 95.25 79 LEU A CA 1
ATOM 593 C C . LEU A 1 79 ? 9.195 4.343 5.198 1.00 95.25 79 LEU A C 1
ATOM 595 O O . LEU A 1 79 ? 8.119 4.011 5.705 1.00 95.25 79 LEU A O 1
ATOM 599 N N . GLU A 1 80 ? 9.611 5.607 5.146 1.00 96.69 80 GLU A N 1
ATOM 600 C CA . GLU A 1 80 ? 8.808 6.757 5.572 1.00 96.69 80 GLU A CA 1
ATOM 601 C C . GLU A 1 80 ? 7.541 6.868 4.728 1.00 96.69 80 GLU A C 1
ATOM 603 O O . GLU A 1 80 ? 6.436 6.873 5.273 1.00 96.69 80 GLU A O 1
ATOM 608 N N . TYR A 1 81 ? 7.678 6.801 3.404 1.00 95.44 81 TYR A N 1
ATOM 609 C CA . TYR A 1 81 ? 6.542 6.826 2.490 1.00 95.44 81 TYR A CA 1
ATOM 610 C C . TYR A 1 81 ? 5.555 5.680 2.761 1.00 95.44 81 TYR A C 1
ATOM 612 O O . TYR A 1 81 ? 4.345 5.890 2.873 1.00 95.44 81 TYR A O 1
ATOM 620 N N . ALA A 1 82 ? 6.051 4.449 2.938 1.00 95.31 82 ALA A N 1
ATOM 621 C CA . ALA A 1 82 ? 5.205 3.304 3.276 1.00 95.31 82 ALA A CA 1
ATOM 622 C C . ALA A 1 82 ? 4.504 3.472 4.638 1.00 95.31 82 ALA A C 1
ATOM 624 O O . ALA A 1 82 ? 3.371 3.014 4.825 1.00 95.31 82 ALA A O 1
ATOM 625 N N . CYS A 1 83 ? 5.172 4.117 5.596 1.00 96.56 83 CYS A N 1
ATOM 626 C CA . CYS A 1 83 ? 4.621 4.427 6.907 1.00 96.56 83 CYS A CA 1
ATOM 627 C C . CYS A 1 83 ? 3.472 5.437 6.806 1.00 96.56 83 CYS A C 1
ATOM 629 O O . CYS A 1 83 ? 2.382 5.154 7.313 1.00 96.56 83 CYS A O 1
ATOM 631 N N . GLU A 1 84 ? 3.691 6.559 6.122 1.00 96.50 84 GLU A N 1
ATOM 632 C CA . GLU A 1 84 ? 2.683 7.598 5.893 1.00 96.50 84 GLU A CA 1
ATOM 633 C C . GLU A 1 84 ? 1.467 7.048 5.149 1.00 96.50 84 GLU A C 1
ATOM 635 O O . GLU A 1 84 ? 0.331 7.212 5.601 1.00 96.50 84 GLU A O 1
ATOM 640 N N . PHE A 1 85 ? 1.698 6.300 4.067 1.00 95.00 85 PHE A N 1
ATOM 641 C CA . PHE A 1 85 ? 0.636 5.662 3.293 1.00 95.00 85 PHE A CA 1
ATOM 642 C C . PHE A 1 85 ? -0.264 4.784 4.177 1.00 95.00 85 PHE A C 1
ATOM 644 O O . PHE A 1 85 ? -1.496 4.848 4.111 1.00 95.00 85 PHE A O 1
ATOM 651 N N . PHE A 1 86 ? 0.341 3.968 5.045 1.00 96.38 86 PHE A N 1
ATOM 652 C CA . PHE A 1 86 ? -0.400 3.088 5.945 1.00 96.38 86 PHE A CA 1
ATOM 653 C C . PHE A 1 86 ? -1.210 3.870 6.988 1.00 96.38 86 PHE A C 1
ATOM 655 O O . PHE A 1 86 ? -2.340 3.498 7.329 1.00 96.38 86 PHE A O 1
ATOM 662 N N . GLU A 1 87 ? -0.639 4.946 7.524 1.00 94.94 87 GLU A N 1
ATOM 663 C CA . GLU A 1 87 ? -1.303 5.800 8.504 1.00 94.94 87 GLU A CA 1
ATOM 664 C C . GLU A 1 87 ? -2.489 6.545 7.901 1.00 94.94 87 GLU A C 1
ATOM 666 O O . GLU A 1 87 ? -3.565 6.550 8.501 1.00 94.94 87 GLU A O 1
ATOM 671 N N . GLU A 1 88 ? -2.349 7.097 6.698 1.00 95.06 88 GLU A N 1
ATOM 672 C CA . GLU A 1 88 ? -3.453 7.757 6.001 1.00 95.06 88 GLU A CA 1
ATOM 673 C C . GLU A 1 88 ? -4.580 6.782 5.651 1.00 95.06 88 GLU A C 1
ATOM 675 O O . GLU A 1 88 ? -5.757 7.077 5.895 1.00 95.06 88 GLU A O 1
ATOM 680 N N . ALA A 1 89 ? -4.248 5.568 5.199 1.00 93.12 89 ALA A N 1
ATOM 681 C CA . ALA A 1 89 ? -5.243 4.517 4.995 1.00 93.12 89 ALA A CA 1
ATOM 682 C C . ALA A 1 89 ? -5.976 4.150 6.301 1.00 93.12 89 ALA A C 1
ATOM 684 O O . ALA A 1 89 ? -7.193 3.939 6.296 1.00 93.12 89 ALA A O 1
ATOM 685 N N . SER A 1 90 ? -5.262 4.128 7.433 1.00 92.88 90 SER A N 1
ATOM 686 C CA . SER A 1 90 ? -5.842 3.875 8.760 1.00 92.88 90 SER A CA 1
ATOM 687 C C . SER A 1 90 ? -6.783 4.994 9.204 1.00 92.88 90 SER A C 1
ATOM 689 O O . SER A 1 90 ? -7.890 4.719 9.676 1.00 92.88 90 SER A O 1
ATOM 691 N N . LYS A 1 91 ? -6.385 6.256 9.007 1.00 92.38 91 LYS A N 1
ATOM 692 C CA . LYS A 1 91 ? -7.223 7.427 9.299 1.00 92.38 91 LYS A CA 1
ATOM 693 C C . LYS A 1 91 ? -8.495 7.407 8.449 1.00 92.38 91 LYS A C 1
ATOM 695 O O . LYS A 1 91 ? -9.588 7.625 8.973 1.00 92.38 91 LYS A O 1
ATOM 700 N N . GLU A 1 92 ? -8.389 7.086 7.161 1.00 90.19 92 GLU A N 1
ATOM 701 C CA . GLU A 1 92 ? -9.549 7.002 6.268 1.00 90.19 92 GLU A CA 1
ATOM 702 C C . GLU A 1 92 ? -10.480 5.828 6.608 1.00 90.19 92 GLU A C 1
ATOM 704 O O . GLU A 1 92 ? -11.706 5.965 6.557 1.00 90.19 92 GLU A O 1
ATOM 709 N N . ALA A 1 93 ? -9.936 4.674 7.001 1.00 90.81 93 ALA A N 1
ATOM 710 C CA . ALA A 1 93 ? -10.736 3.551 7.488 1.00 90.81 93 ALA A CA 1
ATOM 711 C C . ALA A 1 93 ? -11.546 3.939 8.738 1.00 90.81 93 ALA A C 1
ATOM 713 O O . ALA A 1 93 ? -12.756 3.702 8.791 1.00 90.81 93 ALA A O 1
ATOM 714 N N . ALA A 1 94 ? -10.913 4.615 9.704 1.00 89.00 94 ALA A N 1
ATOM 715 C CA . ALA A 1 94 ? -11.577 5.102 10.912 1.00 89.00 94 ALA A CA 1
ATOM 716 C C . ALA A 1 94 ? -12.683 6.127 10.597 1.00 89.00 94 ALA A C 1
ATOM 718 O O . ALA A 1 94 ? -13.799 6.014 11.115 1.00 89.00 94 ALA A O 1
ATOM 719 N N . ARG A 1 95 ? -12.419 7.086 9.694 1.00 89.25 95 ARG A N 1
ATOM 720 C CA . ARG A 1 95 ? -13.418 8.073 9.239 1.00 89.25 95 ARG A CA 1
ATOM 721 C C . ARG A 1 95 ? -14.648 7.404 8.629 1.00 89.25 95 ARG A C 1
ATOM 723 O O . ARG A 1 95 ? -15.777 7.791 8.931 1.00 89.25 95 ARG A O 1
ATOM 730 N N . GLN A 1 96 ? -14.463 6.385 7.795 1.00 84.88 96 GLN A N 1
ATOM 731 C CA . GLN A 1 96 ? -15.587 5.661 7.200 1.00 84.88 96 GLN A CA 1
ATOM 732 C C . GLN A 1 96 ? -16.372 4.836 8.215 1.00 84.88 96 GLN A C 1
ATOM 734 O O . GLN A 1 96 ? -17.601 4.807 8.142 1.00 84.88 96 GLN A O 1
ATOM 739 N N . ALA A 1 97 ? -15.693 4.182 9.160 1.00 85.50 97 ALA A N 1
ATOM 740 C CA . ALA A 1 97 ? -16.362 3.456 10.233 1.00 85.50 97 ALA A CA 1
ATOM 741 C C . ALA A 1 97 ? -17.261 4.405 11.045 1.00 85.50 97 ALA A C 1
ATOM 743 O O . ALA A 1 97 ? -18.443 4.118 11.240 1.00 85.50 97 ALA A O 1
ATOM 744 N N . ALA A 1 98 ? -16.749 5.587 11.403 1.00 86.00 98 ALA A N 1
ATOM 745 C CA . ALA A 1 98 ? -17.523 6.626 12.081 1.00 86.00 98 ALA A CA 1
ATOM 746 C C . ALA A 1 98 ? -18.738 7.094 11.253 1.00 86.00 98 ALA A C 1
ATOM 748 O O . ALA A 1 98 ? -19.849 7.181 11.778 1.00 86.00 98 ALA A O 1
ATOM 749 N N . ARG A 1 99 ? -18.568 7.319 9.940 1.00 87.38 99 ARG A N 1
ATOM 750 C CA . ARG A 1 99 ? -19.674 7.677 9.028 1.00 87.38 99 ARG A CA 1
ATOM 751 C C . ARG A 1 99 ? -20.756 6.592 8.959 1.00 87.38 99 ARG A C 1
ATOM 753 O O . ARG A 1 99 ? -21.940 6.919 9.000 1.00 87.38 99 ARG A O 1
ATOM 760 N N . LYS A 1 100 ? -20.376 5.308 8.900 1.00 84.44 100 LYS A N 1
ATOM 761 C CA . LYS A 1 100 ? -21.324 4.174 8.899 1.00 84.44 100 LYS A CA 1
ATOM 762 C C . LYS A 1 100 ? -22.138 4.119 10.199 1.00 84.44 100 LYS A C 1
ATOM 764 O O . LYS A 1 100 ? -23.348 3.893 10.155 1.00 84.44 100 LYS A O 1
ATOM 769 N N . VAL A 1 101 ? -21.504 4.377 11.346 1.00 85.06 101 VAL A N 1
ATOM 770 C CA . VAL A 1 101 ? -22.183 4.442 12.653 1.00 85.06 101 VAL A CA 1
ATOM 771 C C . VAL A 1 101 ? -23.190 5.596 12.699 1.00 85.06 101 VAL A C 1
ATOM 773 O O . VAL A 1 101 ? -24.338 5.380 13.089 1.00 85.06 101 VAL A O 1
ATOM 776 N N . ALA A 1 102 ? -22.801 6.788 12.235 1.00 83.56 102 ALA A N 1
ATOM 777 C CA . ALA A 1 102 ? -23.682 7.957 12.181 1.00 83.56 102 ALA A CA 1
ATOM 778 C C . ALA A 1 102 ? -24.889 7.759 11.242 1.00 83.56 102 ALA A C 1
ATOM 780 O O . ALA A 1 102 ? -26.010 8.159 11.556 1.00 83.56 102 ALA A O 1
ATOM 781 N N . ALA A 1 103 ? -24.697 7.093 10.101 1.00 82.25 103 ALA A N 1
ATOM 782 C CA . ALA A 1 103 ? -25.796 6.769 9.193 1.00 82.25 103 ALA A CA 1
ATOM 783 C C . ALA A 1 103 ? -26.796 5.781 9.824 1.00 82.25 103 ALA A C 1
ATOM 785 O O . ALA A 1 103 ? -28.012 5.950 9.699 1.00 82.25 103 ALA A O 1
ATOM 786 N N . LYS A 1 104 ? -26.298 4.772 10.555 1.00 77.12 104 LYS A N 1
ATOM 787 C CA . LYS A 1 104 ? -27.139 3.782 11.244 1.00 77.12 104 LYS A CA 1
ATOM 788 C C . LYS A 1 104 ? -27.978 4.410 12.362 1.00 77.12 104 LYS A C 1
ATOM 790 O O . LYS A 1 104 ? -29.156 4.068 12.504 1.00 77.12 104 LYS A O 1
ATOM 795 N N . SER A 1 105 ? -27.409 5.335 13.137 1.00 74.12 105 SER A N 1
ATOM 796 C CA . SER A 1 105 ? -28.147 6.037 14.196 1.00 74.12 105 SER A CA 1
ATOM 797 C C . SER A 1 105 ? -29.236 6.954 13.624 1.00 74.12 105 SER A C 1
ATOM 799 O O . SER A 1 105 ? -30.364 6.933 14.119 1.00 74.12 105 SER A O 1
ATOM 801 N N . ALA A 1 106 ? -28.960 7.662 12.524 1.00 73.25 106 ALA A N 1
ATOM 802 C CA . ALA A 1 106 ? -29.944 8.505 11.839 1.00 73.25 106 ALA A CA 1
ATOM 803 C C . ALA A 1 106 ? -31.110 7.708 11.215 1.00 73.25 106 ALA A C 1
ATOM 805 O O . ALA A 1 106 ? -32.258 8.154 11.263 1.00 73.25 106 ALA A O 1
ATOM 806 N N . GLY A 1 107 ? -30.841 6.522 10.654 1.00 69.88 107 GLY A N 1
ATOM 807 C CA . GLY A 1 107 ? -31.882 5.629 10.129 1.00 69.88 107 GLY A CA 1
ATOM 808 C C . GLY A 1 107 ? -32.765 5.027 11.229 1.00 69.88 107 GLY A C 1
ATOM 809 O O . GLY A 1 107 ? -33.986 4.974 11.093 1.00 69.88 107 GLY A O 1
ATOM 810 N N . THR A 1 108 ? -32.162 4.653 12.362 1.00 69.06 108 THR A N 1
ATOM 811 C CA . THR A 1 108 ? -32.892 4.099 13.518 1.00 69.06 108 THR A CA 1
ATOM 812 C C . THR A 1 108 ? -33.811 5.143 14.160 1.00 69.06 108 THR A C 1
ATOM 814 O O . THR A 1 108 ? -34.947 4.830 14.514 1.00 69.06 108 THR A O 1
ATOM 817 N N . ALA A 1 109 ? -33.357 6.397 14.271 1.00 63.91 109 ALA A N 1
ATOM 818 C CA . ALA A 1 109 ? -34.172 7.497 14.791 1.00 63.91 109 ALA A CA 1
ATOM 819 C C . ALA A 1 109 ? -35.406 7.777 13.912 1.00 63.91 109 ALA A C 1
ATOM 821 O O . ALA A 1 109 ? -36.507 7.944 14.432 1.00 63.91 109 ALA A O 1
ATOM 822 N N . ARG A 1 110 ? -35.248 7.744 12.580 1.00 59.84 110 ARG A N 1
ATOM 823 C CA . ARG A 1 110 ? -36.359 7.918 11.626 1.00 59.84 110 ARG A CA 1
ATOM 824 C C . ARG A 1 110 ? -37.386 6.784 11.684 1.00 59.84 110 ARG A C 1
ATOM 826 O O . ARG A 1 110 ? -38.581 7.053 11.646 1.00 59.84 110 ARG A O 1
ATOM 833 N N . SER A 1 111 ? -36.943 5.534 11.833 1.00 62.41 111 SER A N 1
ATOM 834 C CA . SER A 1 111 ? -37.853 4.385 11.958 1.00 62.41 111 SER A CA 1
ATOM 835 C C . SER A 1 111 ? -38.660 4.403 13.261 1.00 62.41 111 SER A C 1
ATOM 837 O O . SER A 1 111 ? -39.817 3.996 13.252 1.00 62.41 111 SER A O 1
ATOM 839 N N . ARG A 1 112 ? -38.087 4.895 14.369 1.00 61.00 112 ARG A N 1
ATOM 840 C CA . ARG A 1 112 ? -38.798 5.013 15.655 1.00 61.00 112 ARG A CA 1
ATOM 841 C C . ARG A 1 112 ? -39.851 6.123 15.662 1.00 61.00 112 ARG A C 1
ATOM 843 O O . ARG A 1 112 ? -40.891 5.944 16.279 1.00 61.00 112 ARG A O 1
ATOM 850 N N . ALA A 1 113 ? -39.614 7.226 14.952 1.00 60.66 113 ALA A N 1
ATOM 851 C CA . ALA A 1 113 ? -40.576 8.326 14.845 1.00 60.66 113 ALA A CA 1
ATOM 852 C C . ALA A 1 113 ? -41.828 7.976 14.012 1.00 60.66 113 ALA A C 1
ATOM 854 O O . ALA A 1 113 ? -42.867 8.599 14.185 1.00 60.66 113 ALA A O 1
ATOM 855 N N . SER A 1 114 ? -41.747 6.971 13.131 1.00 60.09 114 SER A N 1
ATOM 856 C CA . SER A 1 114 ? -42.852 6.544 12.256 1.00 60.09 114 SER A CA 1
ATOM 857 C C . SER A 1 114 ? -43.746 5.442 12.853 1.00 60.09 114 SER A C 1
ATOM 859 O O . SER A 1 114 ? -44.724 5.062 12.217 1.00 60.09 114 SER A O 1
ATOM 861 N N . GLY A 1 115 ? -43.410 4.892 14.027 1.00 56.69 115 GLY A N 1
ATOM 862 C CA . GLY A 1 115 ? -44.095 3.742 14.641 1.00 56.69 115 GLY A CA 1
ATOM 863 C C . GLY A 1 115 ? -45.036 4.083 15.804 1.00 56.69 115 GLY A C 1
ATOM 864 O O . GLY A 1 115 ? -45.296 3.221 16.638 1.00 56.69 115 GLY A O 1
ATOM 865 N N . HIS A 1 116 ? -45.481 5.335 15.922 1.00 52.94 116 HIS A N 1
ATOM 866 C CA . HIS A 1 116 ? -46.471 5.791 16.913 1.00 52.94 116 HIS A CA 1
ATOM 867 C C . HIS A 1 116 ? -47.664 6.441 16.195 1.00 52.94 116 HIS A C 1
ATOM 869 O O . HIS A 1 116 ? -47.915 7.635 16.342 1.00 52.94 116 HIS A O 1
ATOM 875 N N . GLY A 1 117 ? -48.346 5.651 15.364 1.00 43.84 117 GLY A N 1
ATOM 876 C CA . GLY A 1 117 ? -49.634 5.982 14.755 1.00 43.84 117 GLY A CA 1
ATOM 877 C C . GLY A 1 117 ? -50.654 4.921 15.119 1.00 43.84 117 GLY A C 1
AT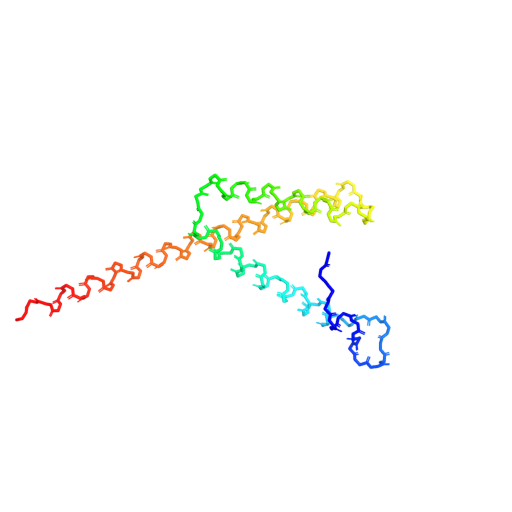OM 878 O O . GLY A 1 117 ? -50.271 3.732 15.037 1.00 43.84 117 GLY A O 1
#